Protein AF-A0A1Q3SVW5-F1 (afdb_monomer_lite)

Secondary structure (DSSP, 8-state):
-HHHHHHHHHHHHHHHHHHHHH-TTS-HHHHGGGGHHHHHHHSHHHHHHTTSHHHHHHHHHHHHHHHHHHHHHHHHHHHHHHSPP--------SS----------

Sequence (105 aa):
MLGILRVRWLITLLPRTIKYFISEKVPFYYKLILLIPIFWALTPVARITNIWPILGLLDEFTIILLTMALFTWLVGRHQLSKAPPVTAKVEIIEGEYYIKDKTSR

Radius of gyration: 25.04 Å; chains: 1; bounding box: 73×42×56 Å

Foldseek 3Di:
DVVVVLVVLCVVLVVVLVVLLPDPLHDPVLVVLQCVLVVVCVDVVLVVLCVVVVRSVVVSSVSNSVSSVVSSVVSVVVVVVPPDPCPPPPVPPPDDDDPPPPDDD

Structure (mmCIF, N/CA/C/O backbone):
data_AF-A0A1Q3SVW5-F1
#
_entry.id   AF-A0A1Q3SVW5-F1
#
loop_
_atom_site.group_PDB
_atom_site.id
_atom_site.type_symbol
_atom_site.label_atom_id
_atom_site.label_alt_id
_atom_site.label_comp_id
_atom_site.label_asym_id
_atom_site.label_entity_id
_atom_site.label_seq_id
_atom_site.pdbx_PDB_ins_code
_atom_site.Cartn_x
_atom_site.Cartn_y
_atom_site.Cartn_z
_atom_site.occupancy
_atom_site.B_iso_or_equiv
_atom_site.auth_seq_id
_atom_site.auth_comp_id
_atom_site.auth_asym_id
_atom_site.auth_atom_id
_atom_site.pdbx_PDB_model_num
ATOM 1 N N . MET A 1 1 ? 9.799 17.790 -13.374 1.00 60.91 1 MET A N 1
ATOM 2 C CA . MET A 1 1 ? 8.893 18.258 -12.292 1.00 60.91 1 MET A CA 1
ATOM 3 C C . MET A 1 1 ? 8.075 17.137 -11.642 1.00 60.91 1 MET A C 1
ATOM 5 O O . MET A 1 1 ? 7.904 17.180 -10.431 1.00 60.91 1 MET A O 1
ATOM 9 N N . LEU A 1 2 ? 7.621 16.116 -12.385 1.00 67.44 2 LEU A N 1
ATOM 10 C CA . LEU A 1 2 ? 6.798 15.021 -11.839 1.00 67.44 2 LEU A CA 1
ATOM 11 C C . LEU A 1 2 ? 7.465 14.239 -10.682 1.00 67.44 2 LEU A C 1
ATOM 13 O O . LEU A 1 2 ? 6.798 13.888 -9.715 1.00 67.44 2 LEU A O 1
ATOM 17 N N . GLY A 1 3 ? 8.784 14.012 -10.745 1.00 71.56 3 GLY A N 1
ATOM 18 C CA . GLY A 1 3 ? 9.529 13.280 -9.709 1.00 71.56 3 GLY A CA 1
ATOM 19 C C . GLY A 1 3 ? 9.493 13.943 -8.326 1.00 71.56 3 GLY A C 1
ATOM 20 O O . GLY A 1 3 ? 9.197 13.281 -7.340 1.00 71.56 3 GLY A O 1
ATOM 21 N N . ILE A 1 4 ? 9.698 15.263 -8.253 1.00 79.50 4 ILE A N 1
ATOM 22 C CA . ILE A 1 4 ? 9.718 16.021 -6.985 1.00 79.50 4 ILE A CA 1
ATOM 23 C C . ILE A 1 4 ? 8.356 15.954 -6.282 1.00 79.50 4 ILE A C 1
ATOM 25 O O . ILE A 1 4 ? 8.284 15.762 -5.067 1.00 79.50 4 ILE A O 1
ATOM 29 N N . LEU A 1 5 ? 7.265 16.058 -7.049 1.00 81.19 5 LEU A N 1
ATOM 30 C CA . LEU A 1 5 ? 5.912 15.939 -6.511 1.00 81.19 5 LEU A CA 1
ATOM 31 C C . LEU A 1 5 ? 5.689 14.547 -5.912 1.00 81.19 5 LEU A C 1
ATOM 33 O O . LEU A 1 5 ? 5.217 14.429 -4.784 1.00 81.19 5 LEU A O 1
ATOM 37 N N . ARG A 1 6 ? 6.085 13.495 -6.632 1.00 79.19 6 ARG A N 1
ATOM 38 C CA . ARG A 1 6 ? 5.939 12.111 -6.175 1.00 79.19 6 ARG A CA 1
ATOM 39 C C . ARG A 1 6 ? 6.765 11.826 -4.914 1.00 79.19 6 ARG A C 1
ATOM 41 O O . ARG A 1 6 ? 6.251 11.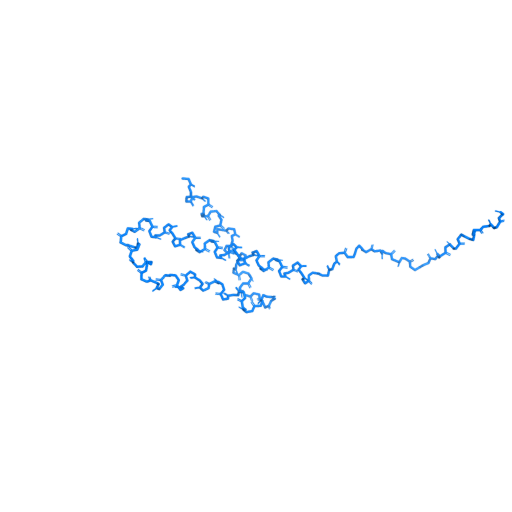197 -3.996 1.00 79.19 6 ARG A O 1
ATOM 48 N N . VAL A 1 7 ? 7.991 12.348 -4.812 1.00 82.75 7 VAL A N 1
ATOM 49 C CA . VAL A 1 7 ? 8.815 12.221 -3.592 1.00 82.75 7 VAL A CA 1
ATOM 50 C C . VAL A 1 7 ? 8.158 12.923 -2.402 1.00 82.75 7 VAL A C 1
ATOM 52 O O . VAL A 1 7 ? 8.074 12.353 -1.316 1.00 82.75 7 VAL A O 1
ATOM 55 N N . ARG A 1 8 ? 7.611 14.127 -2.595 1.00 86.12 8 ARG A N 1
ATOM 56 C CA . ARG A 1 8 ? 6.866 14.837 -1.543 1.00 86.12 8 ARG A CA 1
ATOM 57 C C . ARG A 1 8 ? 5.629 14.055 -1.081 1.00 86.12 8 ARG A C 1
ATOM 59 O O . ARG A 1 8 ? 5.338 13.998 0.115 1.00 86.12 8 ARG A O 1
ATOM 66 N N . TRP A 1 9 ? 4.908 13.435 -2.011 1.00 85.50 9 TRP A N 1
ATOM 67 C CA . TRP A 1 9 ? 3.793 12.545 -1.681 1.00 85.50 9 TRP A CA 1
ATOM 68 C C . TRP A 1 9 ? 4.255 11.301 -0.918 1.00 85.50 9 TRP A C 1
ATOM 70 O O . TRP A 1 9 ? 3.621 10.925 0.064 1.00 85.50 9 TRP A O 1
ATOM 80 N N . LEU A 1 10 ? 5.391 10.710 -1.290 1.00 84.69 10 LEU A N 1
ATOM 81 C CA . LEU A 1 10 ? 5.953 9.572 -0.566 1.00 84.69 10 LEU A CA 1
ATOM 82 C C . LEU A 1 10 ? 6.272 9.955 0.883 1.00 84.69 10 LEU A C 1
ATOM 84 O O . LEU A 1 10 ? 5.814 9.284 1.800 1.00 84.69 10 LEU A O 1
ATOM 88 N N . ILE A 1 11 ? 6.975 11.069 1.099 1.00 87.25 11 ILE A N 1
ATOM 89 C CA . ILE A 1 11 ? 7.360 11.542 2.440 1.00 87.25 11 ILE A CA 1
ATOM 90 C C . ILE A 1 11 ? 6.132 11.771 3.336 1.00 87.25 11 ILE A C 1
ATOM 92 O O . ILE A 1 11 ? 6.194 11.556 4.543 1.00 87.25 11 ILE A O 1
ATOM 96 N N . THR A 1 12 ? 5.001 12.180 2.760 1.00 87.25 12 THR A N 1
ATOM 97 C CA . THR A 1 12 ? 3.767 12.435 3.520 1.00 87.25 12 THR A CA 1
ATOM 98 C C . THR A 1 12 ? 2.926 11.179 3.753 1.00 87.25 12 THR A C 1
ATOM 100 O O . THR A 1 12 ? 2.336 11.032 4.827 1.00 87.25 12 THR A O 1
ATOM 103 N N . LEU A 1 13 ? 2.872 10.260 2.784 1.00 85.94 13 LEU A N 1
ATOM 104 C CA . LEU A 1 13 ? 2.096 9.022 2.882 1.00 85.94 13 LEU A CA 1
ATOM 105 C C . LEU A 1 13 ? 2.818 7.934 3.682 1.00 85.94 13 LEU A C 1
ATOM 107 O O . LEU A 1 13 ? 2.185 7.290 4.512 1.00 85.94 13 LEU A O 1
ATOM 111 N N . LEU A 1 14 ? 4.129 7.771 3.503 1.00 86.56 14 LEU A N 1
ATOM 112 C CA . LEU A 1 14 ? 4.946 6.742 4.155 1.00 86.56 14 LEU A CA 1
ATOM 113 C C . LEU A 1 14 ? 4.757 6.655 5.678 1.00 86.56 14 LEU A C 1
ATOM 115 O O . LEU A 1 14 ? 4.380 5.580 6.154 1.00 86.56 14 LEU A O 1
ATOM 119 N N . PRO A 1 15 ? 4.912 7.737 6.464 1.00 88.50 15 PRO A N 1
ATOM 120 C CA . PRO A 1 15 ? 4.727 7.654 7.910 1.00 88.50 15 PRO A CA 1
ATOM 121 C C . PRO A 1 15 ? 3.285 7.293 8.297 1.00 88.50 15 PRO A C 1
ATOM 123 O O . PRO A 1 15 ? 3.071 6.569 9.271 1.00 88.50 15 PRO A O 1
ATOM 126 N N . ARG A 1 16 ? 2.281 7.743 7.529 1.00 85.62 16 ARG A N 1
ATOM 127 C CA . ARG A 1 16 ? 0.869 7.393 7.768 1.00 85.62 16 ARG A CA 1
ATOM 128 C C . ARG A 1 16 ? 0.609 5.920 7.484 1.00 85.62 16 ARG A C 1
ATOM 130 O O . ARG A 1 16 ? -0.020 5.249 8.300 1.00 85.62 16 ARG A O 1
ATOM 137 N N . THR A 1 17 ? 1.120 5.412 6.366 1.00 85.88 17 THR A N 1
ATOM 138 C CA . THR A 1 17 ? 0.999 4.005 5.985 1.00 85.88 17 THR A CA 1
ATOM 139 C C . THR A 1 17 ? 1.642 3.101 7.032 1.00 85.88 17 THR A C 1
ATOM 141 O O . THR A 1 17 ? 0.986 2.169 7.485 1.00 85.88 17 THR A O 1
ATOM 144 N N . ILE A 1 18 ? 2.857 3.418 7.497 1.00 87.25 18 ILE A N 1
ATOM 145 C CA . ILE A 1 18 ? 3.543 2.658 8.557 1.00 87.25 18 ILE A CA 1
ATOM 146 C C . ILE A 1 18 ? 2.721 2.673 9.853 1.00 87.25 18 ILE A C 1
ATOM 148 O O . ILE A 1 18 ? 2.470 1.621 10.444 1.00 87.25 18 ILE A O 1
ATOM 152 N N . LYS A 1 19 ? 2.227 3.847 10.268 1.00 87.56 19 LYS A N 1
ATOM 153 C CA . LYS A 1 19 ? 1.385 3.981 11.466 1.00 87.56 19 LYS A CA 1
ATOM 154 C C . LYS A 1 19 ? 0.127 3.111 11.387 1.00 87.56 19 LYS A C 1
ATOM 156 O O . LYS A 1 19 ? -0.230 2.452 12.361 1.00 87.56 19 LYS A O 1
ATOM 161 N N . TYR A 1 20 ? -0.551 3.096 10.242 1.00 86.25 20 TYR A N 1
ATOM 162 C CA . TYR A 1 20 ? -1.747 2.277 10.030 1.00 86.25 20 TYR A CA 1
ATOM 163 C C . TYR A 1 20 ? -1.442 0.789 9.886 1.00 86.25 20 TYR A C 1
ATOM 165 O O . TYR A 1 20 ? -2.252 -0.038 10.299 1.00 86.25 20 TYR A O 1
ATOM 173 N N . PHE A 1 21 ? -0.278 0.440 9.348 1.00 84.62 21 PHE A N 1
ATOM 174 C CA . PHE A 1 21 ? 0.155 -0.944 9.234 1.00 84.62 21 PHE A CA 1
ATOM 175 C C . PHE A 1 21 ? 0.406 -1.579 10.607 1.00 84.62 21 PHE A C 1
ATOM 177 O O . PHE A 1 21 ? -0.049 -2.695 10.858 1.00 84.62 21 PHE A O 1
ATOM 184 N N . ILE A 1 22 ? 1.054 -0.845 11.516 1.00 86.56 22 ILE A N 1
ATOM 185 C CA . ILE A 1 22 ? 1.338 -1.306 12.885 1.00 86.56 22 ILE A CA 1
ATOM 186 C C . ILE A 1 22 ? 0.081 -1.248 13.767 1.00 86.56 22 ILE A C 1
ATOM 188 O O . ILE A 1 22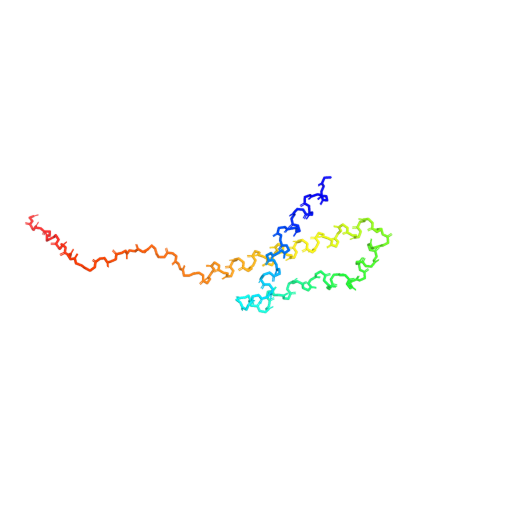 ? -0.057 -2.017 14.711 1.00 86.56 22 ILE A O 1
ATOM 192 N N . SER A 1 23 ? -0.877 -0.373 13.454 1.00 84.19 23 SER A N 1
ATOM 193 C CA . SER A 1 23 ? -2.093 -0.247 14.254 1.00 84.19 23 SER A CA 1
ATOM 194 C C . SER A 1 23 ? -2.976 -1.502 14.195 1.00 84.19 23 SER A C 1
ATOM 196 O O . SER A 1 23 ? -3.335 -1.994 13.121 1.00 84.19 23 SER A O 1
ATOM 198 N N . GLU A 1 24 ? -3.415 -1.960 15.368 1.00 80.75 24 GLU A N 1
ATOM 199 C CA . GLU A 1 24 ? -4.437 -3.007 15.527 1.00 80.75 24 GLU A CA 1
ATOM 200 C C . GLU A 1 24 ? -5.843 -2.524 15.139 1.00 80.75 24 GLU A C 1
ATOM 202 O O . GLU A 1 24 ? -6.729 -3.321 14.843 1.00 80.75 24 GLU A O 1
ATOM 207 N N . LYS A 1 25 ? -6.057 -1.201 15.066 1.00 79.69 25 LYS A N 1
ATOM 208 C CA . LYS A 1 25 ? -7.351 -0.612 14.681 1.00 79.69 25 LYS A CA 1
ATOM 209 C C . LYS A 1 25 ? -7.686 -0.822 13.203 1.00 79.69 25 LYS A C 1
ATOM 211 O O . LYS A 1 25 ? -8.834 -0.617 12.804 1.00 79.69 25 LYS A O 1
ATOM 216 N N . VAL A 1 26 ? -6.692 -1.173 12.386 1.00 81.88 26 VAL A N 1
ATOM 217 C CA . VAL A 1 26 ? -6.849 -1.384 10.948 1.00 81.88 26 VAL A CA 1
ATOM 218 C C . VAL A 1 26 ? -7.070 -2.871 10.673 1.00 81.88 26 VAL A C 1
ATOM 220 O O . VAL A 1 26 ? -6.180 -3.674 10.958 1.00 81.88 26 VAL A O 1
ATOM 223 N N . PRO A 1 27 ? -8.222 -3.247 10.091 1.00 83.12 27 PRO A N 1
ATOM 224 C CA . PRO A 1 27 ? -8.500 -4.630 9.733 1.00 83.12 27 PRO A CA 1
ATOM 225 C C . PRO A 1 27 ? -7.443 -5.234 8.807 1.00 83.12 27 PRO A C 1
ATOM 227 O O . PRO A 1 27 ? -6.948 -4.574 7.890 1.00 83.12 27 PRO A O 1
ATOM 230 N N . PHE A 1 28 ? -7.144 -6.517 9.016 1.00 85.06 28 PHE A N 1
ATOM 231 C CA . PHE A 1 28 ? -6.100 -7.239 8.285 1.00 85.06 28 PHE A CA 1
ATOM 232 C C . PHE A 1 28 ? -6.290 -7.195 6.761 1.00 85.06 28 PHE A C 1
ATOM 234 O O . PHE A 1 28 ? -5.332 -6.976 6.025 1.00 85.06 28 PHE A O 1
ATOM 241 N N . TYR A 1 29 ? -7.531 -7.302 6.281 1.00 83.62 29 TYR A N 1
ATOM 242 C CA . TYR A 1 29 ? -7.833 -7.308 4.849 1.00 83.62 29 TYR A CA 1
ATOM 243 C C . TYR A 1 29 ? -7.451 -6.002 4.131 1.00 83.62 29 TYR A C 1
ATOM 245 O O . TYR A 1 29 ? -7.102 -6.042 2.955 1.00 83.62 29 TYR A O 1
ATOM 253 N N . TYR A 1 30 ? -7.426 -4.851 4.815 1.00 82.75 30 TYR A N 1
ATOM 254 C CA . TYR A 1 30 ? -6.918 -3.613 4.210 1.00 82.75 30 TYR A CA 1
ATOM 255 C C . TYR A 1 30 ? -5.396 -3.625 4.059 1.00 82.75 30 TYR A C 1
ATOM 257 O O . TYR A 1 30 ? -4.873 -3.031 3.121 1.00 82.75 30 TYR A O 1
ATOM 265 N N . LYS A 1 31 ? -4.673 -4.313 4.950 1.00 86.00 31 LYS A N 1
ATOM 266 C CA . LYS A 1 31 ? -3.207 -4.418 4.878 1.00 86.00 31 LYS A CA 1
ATOM 267 C C . LYS A 1 31 ? -2.765 -5.223 3.651 1.00 86.00 31 LYS A C 1
ATOM 269 O O . LYS A 1 31 ? -1.712 -4.930 3.094 1.00 86.00 31 LYS A O 1
ATOM 274 N N . LEU A 1 32 ? -3.601 -6.152 3.172 1.00 87.56 32 LEU A N 1
ATOM 275 C CA . LEU A 1 32 ? -3.352 -6.926 1.948 1.00 87.56 32 LEU A CA 1
ATOM 276 C C . LEU A 1 32 ? -3.206 -6.046 0.697 1.00 87.56 32 LEU A C 1
ATOM 278 O O . LEU A 1 32 ? -2.505 -6.426 -0.234 1.00 87.56 32 LEU A O 1
ATOM 282 N N . ILE A 1 33 ? -3.797 -4.847 0.681 1.00 86.19 33 ILE A N 1
ATOM 283 C CA . ILE A 1 33 ? -3.675 -3.891 -0.434 1.00 86.19 33 ILE A CA 1
ATOM 284 C C . ILE A 1 33 ? -2.216 -3.470 -0.645 1.00 86.19 33 ILE A C 1
ATOM 286 O O . ILE A 1 33 ? -1.794 -3.236 -1.775 1.00 86.19 33 ILE A O 1
ATOM 290 N N . LEU A 1 34 ? -1.414 -3.431 0.421 1.00 86.25 34 LEU A N 1
ATOM 291 C CA . LEU A 1 34 ? 0.010 -3.104 0.326 1.00 86.25 34 LEU A CA 1
ATOM 292 C C . LEU A 1 34 ? 0.838 -4.220 -0.335 1.00 86.25 34 LEU A C 1
ATOM 294 O O . LEU A 1 34 ? 1.998 -3.989 -0.663 1.00 86.25 34 LEU A O 1
ATOM 298 N N . LEU A 1 35 ? 0.257 -5.401 -0.582 1.00 86.62 35 LEU A N 1
ATOM 299 C CA . LEU A 1 35 ? 0.899 -6.475 -1.347 1.00 86.62 35 LEU A CA 1
ATOM 300 C C . LEU A 1 35 ? 0.757 -6.292 -2.864 1.00 86.62 35 LEU A C 1
ATOM 302 O O . LEU A 1 35 ? 1.512 -6.903 -3.612 1.00 86.62 35 LEU A O 1
ATOM 306 N N . ILE A 1 36 ? -0.168 -5.451 -3.337 1.00 86.00 36 ILE A N 1
ATOM 307 C CA . ILE A 1 36 ? -0.367 -5.176 -4.771 1.00 86.00 36 ILE A CA 1
ATOM 308 C C . ILE A 1 36 ? 0.944 -4.807 -5.493 1.00 86.00 36 ILE A C 1
ATOM 310 O O . ILE A 1 36 ? 1.236 -5.445 -6.504 1.00 86.00 36 ILE A O 1
ATOM 314 N N . PRO A 1 37 ? 1.771 -3.854 -5.010 1.00 85.25 37 PRO A N 1
ATOM 315 C CA . PRO A 1 37 ? 3.034 -3.537 -5.677 1.00 85.25 37 PRO A CA 1
ATOM 316 C C . PRO A 1 37 ? 4.023 -4.714 -5.665 1.00 85.25 37 PRO A C 1
ATOM 318 O O . PRO A 1 37 ? 4.798 -4.867 -6.604 1.00 85.25 37 PRO A O 1
ATOM 321 N N . ILE A 1 38 ? 3.968 -5.582 -4.649 1.00 83.94 38 ILE A N 1
ATOM 322 C CA . ILE A 1 38 ? 4.814 -6.782 -4.561 1.00 83.94 38 ILE A CA 1
ATOM 323 C C . ILE A 1 38 ? 4.404 -7.794 -5.634 1.00 83.94 38 ILE A C 1
ATOM 325 O O . ILE A 1 38 ? 5.253 -8.300 -6.363 1.00 83.94 38 ILE A O 1
ATOM 329 N N . PHE A 1 39 ? 3.103 -8.055 -5.777 1.00 83.00 39 PHE A N 1
ATOM 330 C CA . PHE A 1 39 ? 2.595 -8.926 -6.836 1.00 83.00 39 PHE A CA 1
ATOM 331 C C . PHE A 1 39 ? 2.871 -8.354 -8.224 1.00 83.00 39 PHE A C 1
ATOM 333 O O . PHE A 1 39 ? 3.233 -9.109 -9.123 1.00 83.00 39 PHE A O 1
ATOM 340 N N . TRP A 1 40 ? 2.763 -7.033 -8.389 1.00 80.81 40 TRP A N 1
ATOM 341 C CA . TRP A 1 40 ? 3.087 -6.366 -9.646 1.00 80.81 40 TRP A CA 1
ATOM 342 C C . TRP A 1 40 ? 4.542 -6.594 -10.061 1.00 80.81 40 TRP A C 1
ATOM 344 O O . TRP A 1 40 ? 4.786 -7.010 -11.191 1.00 80.81 40 TRP A O 1
ATOM 354 N N . ALA A 1 41 ? 5.493 -6.428 -9.138 1.00 76.19 41 ALA A N 1
ATOM 355 C CA . ALA A 1 41 ? 6.917 -6.659 -9.395 1.00 76.19 41 ALA A CA 1
ATOM 356 C C . ALA A 1 41 ? 7.237 -8.107 -9.826 1.00 76.19 41 ALA A C 1
ATOM 358 O O . ALA A 1 41 ? 8.235 -8.359 -10.502 1.00 76.19 41 ALA A O 1
ATOM 359 N N . LEU A 1 42 ? 6.386 -9.072 -9.462 1.00 77.69 42 LEU A N 1
ATOM 360 C CA . LEU A 1 42 ? 6.533 -10.474 -9.863 1.00 77.69 42 LEU A CA 1
ATOM 361 C C . LEU A 1 42 ? 5.960 -10.771 -11.253 1.00 77.69 42 LEU A C 1
ATOM 363 O O . LEU A 1 42 ? 6.257 -11.831 -11.812 1.00 77.69 42 LEU A O 1
ATOM 367 N N . THR A 1 43 ? 5.166 -9.865 -11.828 1.00 77.81 43 THR A N 1
ATOM 368 C CA . THR A 1 43 ? 4.566 -10.085 -13.144 1.00 77.81 43 THR A CA 1
ATOM 369 C C . THR A 1 43 ? 5.615 -10.042 -14.260 1.00 77.81 43 THR A C 1
ATOM 371 O O . THR A 1 43 ? 6.558 -9.247 -14.219 1.00 77.81 43 THR A O 1
ATOM 374 N N . PRO A 1 44 ? 5.458 -10.867 -15.312 1.00 71.44 44 PRO A N 1
ATOM 375 C CA . PRO A 1 44 ? 6.349 -10.827 -16.469 1.00 71.44 44 PRO A CA 1
ATOM 376 C C . PRO A 1 44 ? 6.309 -9.468 -17.182 1.00 71.44 44 PRO A C 1
ATOM 378 O O . PRO A 1 44 ? 7.320 -9.048 -17.734 1.00 71.44 44 PRO A O 1
ATOM 381 N N . VAL A 1 45 ? 5.182 -8.749 -17.107 1.00 71.00 45 VAL A N 1
ATOM 382 C CA . VAL A 1 45 ? 5.033 -7.387 -17.639 1.00 71.00 45 VAL A CA 1
ATOM 383 C C . VAL A 1 45 ? 6.026 -6.433 -16.976 1.00 71.00 45 VAL A C 1
ATOM 385 O O . VAL A 1 45 ? 6.772 -5.771 -17.692 1.00 71.00 45 VAL A O 1
ATOM 388 N N . ALA A 1 46 ? 6.117 -6.443 -15.640 1.00 66.06 46 ALA A N 1
ATOM 389 C CA . ALA A 1 46 ? 7.081 -5.627 -14.899 1.00 66.06 46 ALA A CA 1
ATOM 390 C C . ALA A 1 46 ? 8.539 -5.943 -15.291 1.00 66.06 46 ALA A C 1
ATOM 392 O O . ALA A 1 46 ? 9.369 -5.047 -15.456 1.00 66.06 46 ALA A O 1
ATOM 393 N N . ARG A 1 47 ? 8.852 -7.226 -15.524 1.00 66.06 47 ARG A N 1
ATOM 394 C CA . ARG A 1 47 ? 10.189 -7.653 -15.974 1.00 66.06 47 ARG A CA 1
ATOM 395 C C . ARG A 1 47 ? 10.533 -7.145 -17.376 1.00 66.06 47 ARG A C 1
ATOM 397 O O . ARG A 1 47 ? 11.685 -6.800 -17.618 1.00 66.06 47 ARG A O 1
ATOM 404 N N . ILE A 1 48 ? 9.553 -7.079 -18.278 1.00 68.12 48 ILE A N 1
ATOM 405 C CA . ILE A 1 48 ? 9.734 -6.568 -19.645 1.00 68.12 48 ILE A CA 1
ATOM 406 C C . ILE A 1 48 ? 9.893 -5.045 -19.635 1.00 68.12 48 ILE A C 1
ATOM 408 O O . ILE A 1 48 ? 10.772 -4.516 -20.312 1.00 68.12 48 ILE A O 1
ATOM 412 N N . THR A 1 49 ? 9.107 -4.322 -18.836 1.00 64.31 49 THR A N 1
ATOM 413 C CA . THR A 1 49 ? 9.237 -2.859 -18.710 1.00 64.31 49 THR A CA 1
ATOM 414 C C . THR A 1 49 ? 10.578 -2.429 -18.113 1.00 64.31 49 THR A C 1
ATOM 416 O O . THR A 1 49 ? 11.073 -1.356 -18.451 1.00 64.31 49 THR A O 1
ATOM 419 N N . ASN A 1 50 ? 11.224 -3.287 -17.317 1.00 62.00 50 ASN A N 1
ATOM 420 C CA . ASN A 1 50 ? 12.564 -3.044 -16.773 1.00 62.00 50 ASN A CA 1
ATOM 421 C C . ASN A 1 50 ? 13.699 -3.127 -17.811 1.00 62.00 50 ASN A C 1
ATOM 423 O O . ASN A 1 50 ? 14.814 -2.695 -17.523 1.00 62.00 50 ASN A O 1
ATOM 427 N N . ILE A 1 51 ? 13.418 -3.577 -19.042 1.00 63.12 51 ILE A N 1
ATOM 428 C CA . ILE A 1 51 ? 14.337 -3.453 -20.190 1.00 63.12 51 ILE A CA 1
ATOM 429 C C . ILE A 1 51 ? 14.529 -1.973 -20.574 1.00 63.12 51 ILE A C 1
ATOM 431 O O . ILE A 1 51 ? 15.585 -1.595 -21.079 1.00 63.12 51 ILE A O 1
ATOM 435 N N . TRP A 1 52 ? 13.545 -1.116 -20.269 1.00 65.50 52 TRP A N 1
ATOM 436 C CA . TRP A 1 52 ? 13.656 0.343 -20.332 1.00 65.50 52 TRP A CA 1
ATOM 437 C C . TRP A 1 52 ? 13.724 0.910 -18.901 1.00 65.50 52 TRP A C 1
ATOM 439 O O . TRP A 1 52 ? 12.717 1.376 -18.360 1.00 65.50 52 TRP A O 1
ATOM 449 N N . PRO A 1 53 ? 14.904 0.882 -18.251 1.00 58.88 53 PRO A N 1
ATOM 450 C CA . PRO A 1 53 ? 15.035 1.018 -16.796 1.00 58.88 53 PRO A CA 1
ATOM 451 C C . PRO A 1 53 ? 14.468 2.329 -16.237 1.00 58.88 53 PRO A C 1
ATOM 453 O O . PRO A 1 53 ? 13.954 2.369 -15.123 1.00 58.88 53 PRO A O 1
ATOM 456 N N . ILE A 1 54 ? 14.500 3.407 -17.022 1.00 62.25 54 ILE A N 1
ATOM 457 C CA . ILE A 1 54 ? 13.974 4.715 -16.609 1.00 62.25 54 ILE A CA 1
ATOM 458 C C . ILE A 1 54 ? 12.437 4.723 -16.584 1.00 62.25 54 ILE A C 1
ATOM 460 O O . ILE A 1 54 ? 11.848 5.381 -15.730 1.00 62.25 54 ILE A O 1
ATOM 464 N N . LEU A 1 55 ? 11.779 4.002 -17.499 1.00 61.00 55 LEU A N 1
ATOM 465 C CA . LEU A 1 55 ? 10.316 3.931 -17.565 1.00 61.00 55 LEU A CA 1
ATOM 466 C C . LEU A 1 55 ? 9.760 2.904 -16.570 1.00 61.00 55 LEU A C 1
ATOM 468 O O . LEU A 1 55 ? 8.756 3.195 -15.923 1.00 61.00 55 LEU A O 1
ATOM 472 N N . GLY A 1 56 ? 10.445 1.768 -16.385 1.00 60.19 56 GLY A N 1
ATOM 473 C CA . GLY A 1 56 ? 10.067 0.737 -15.409 1.00 60.19 56 GLY A CA 1
ATOM 474 C C . GLY A 1 56 ? 10.042 1.257 -13.967 1.00 60.19 56 GLY A C 1
ATOM 475 O O . GLY A 1 56 ? 9.013 1.175 -13.297 1.00 60.19 56 GLY A O 1
ATOM 476 N N . LEU A 1 57 ? 11.112 1.933 -13.527 1.00 62.88 57 LEU A N 1
ATOM 477 C CA . LEU A 1 57 ? 11.190 2.533 -12.184 1.00 62.88 57 LEU A CA 1
ATOM 478 C C . LEU A 1 57 ? 10.112 3.602 -11.946 1.00 62.88 57 LEU A C 1
ATOM 480 O O . LEU A 1 57 ? 9.621 3.792 -10.829 1.00 62.88 57 LEU A O 1
ATOM 484 N N . LEU A 1 58 ? 9.753 4.338 -13.000 1.00 65.94 58 LEU A N 1
ATOM 485 C CA . LEU A 1 58 ? 8.773 5.413 -12.920 1.00 65.94 58 LEU A CA 1
ATOM 486 C C . LEU A 1 58 ? 7.347 4.869 -12.764 1.00 65.94 58 LEU A C 1
ATOM 488 O O . LEU A 1 58 ? 6.522 5.526 -12.116 1.00 65.94 58 LEU A O 1
ATOM 492 N N . ASP A 1 59 ? 7.069 3.696 -13.329 1.00 74.88 59 ASP A N 1
ATOM 493 C CA . ASP A 1 59 ? 5.790 2.997 -13.221 1.00 74.88 59 ASP A CA 1
ATOM 494 C C . ASP A 1 59 ? 5.644 2.317 -11.851 1.00 74.88 59 ASP A C 1
ATOM 496 O O . ASP A 1 59 ? 4.686 2.579 -11.120 1.00 74.88 59 ASP A O 1
ATOM 500 N N . GLU A 1 60 ? 6.671 1.587 -11.410 1.00 76.38 60 GLU A N 1
ATOM 501 C CA . GLU A 1 60 ? 6.716 0.934 -10.094 1.00 76.38 60 GLU A CA 1
ATOM 502 C C . GLU A 1 60 ? 6.492 1.933 -8.946 1.00 76.38 60 GLU A C 1
ATOM 504 O O . GLU A 1 60 ? 5.665 1.711 -8.054 1.00 76.38 60 GLU A O 1
ATOM 509 N N . PHE A 1 61 ? 7.154 3.095 -9.000 1.00 81.56 61 PHE A N 1
ATOM 510 C CA . PHE A 1 61 ? 6.975 4.145 -7.994 1.00 81.56 61 PHE A CA 1
ATOM 511 C C . PHE A 1 61 ? 5.555 4.727 -7.995 1.00 81.56 61 PHE A C 1
ATOM 513 O O . PHE A 1 61 ? 5.024 5.106 -6.948 1.00 81.56 61 PHE A O 1
ATOM 520 N N . THR A 1 62 ? 4.922 4.793 -9.169 1.00 83.81 62 THR A N 1
ATOM 521 C CA . THR A 1 62 ? 3.538 5.266 -9.300 1.00 83.81 62 THR A CA 1
ATOM 522 C C . THR A 1 62 ? 2.580 4.284 -8.642 1.00 83.81 62 THR A C 1
ATOM 524 O O . THR A 1 62 ? 1.716 4.702 -7.873 1.00 83.81 62 THR A O 1
ATOM 527 N N . ILE A 1 63 ? 2.770 2.988 -8.874 1.00 84.69 63 ILE A N 1
ATOM 528 C CA . ILE A 1 63 ? 1.936 1.922 -8.310 1.00 84.69 63 ILE A CA 1
ATOM 529 C C . ILE A 1 63 ? 2.043 1.898 -6.781 1.00 84.69 63 ILE A C 1
ATOM 531 O O . ILE A 1 63 ? 1.022 1.817 -6.092 1.00 84.69 63 ILE A O 1
ATOM 535 N N . ILE A 1 64 ? 3.251 2.047 -6.230 1.00 86.88 64 ILE A N 1
ATOM 536 C CA . ILE A 1 64 ? 3.465 2.142 -4.776 1.00 86.88 64 ILE A CA 1
ATOM 537 C C . ILE A 1 64 ? 2.717 3.350 -4.197 1.00 86.88 64 ILE A C 1
ATOM 539 O O . ILE A 1 64 ? 1.961 3.221 -3.235 1.00 86.88 64 ILE A O 1
ATOM 543 N N . LEU A 1 65 ? 2.864 4.528 -4.804 1.00 87.31 65 LEU A N 1
ATOM 544 C CA . LEU A 1 65 ? 2.172 5.736 -4.349 1.00 87.31 65 LEU A CA 1
ATOM 545 C C . LEU A 1 65 ? 0.650 5.588 -4.386 1.00 87.31 65 LEU A C 1
ATOM 547 O O . LEU A 1 65 ? -0.039 5.984 -3.443 1.00 87.31 65 LEU A O 1
ATOM 551 N N . LEU A 1 66 ? 0.129 5.011 -5.464 1.00 87.06 66 LEU A N 1
ATOM 552 C CA . LEU A 1 66 ? -1.304 4.863 -5.691 1.00 87.06 66 LEU A CA 1
ATOM 553 C C . LEU A 1 66 ? -1.916 3.864 -4.701 1.00 87.06 66 LEU A C 1
ATOM 555 O O . LEU A 1 66 ? -2.973 4.123 -4.126 1.00 87.06 66 LEU A O 1
ATOM 559 N N . THR A 1 67 ? -1.206 2.774 -4.412 1.00 88.50 67 THR A N 1
ATOM 560 C CA . THR A 1 67 ? -1.629 1.775 -3.419 1.00 88.50 67 THR A CA 1
ATOM 561 C C . THR A 1 67 ? -1.560 2.315 -1.991 1.00 88.50 67 THR A C 1
ATOM 563 O O . THR A 1 67 ? -2.505 2.117 -1.225 1.00 88.50 67 THR A O 1
ATOM 566 N N . MET A 1 68 ? -0.530 3.091 -1.639 1.00 87.38 68 MET A N 1
ATOM 567 C CA . MET A 1 68 ? -0.452 3.777 -0.340 1.00 87.38 68 MET A CA 1
ATOM 568 C C . MET A 1 68 ? -1.551 4.833 -0.162 1.00 87.38 68 MET A C 1
ATOM 570 O O . MET A 1 68 ? -2.140 4.939 0.921 1.00 87.38 68 MET A O 1
ATOM 574 N N . ALA A 1 69 ? -1.855 5.606 -1.209 1.00 86.75 69 ALA A N 1
ATOM 575 C CA . ALA A 1 69 ? -2.936 6.589 -1.196 1.00 86.75 69 ALA A CA 1
ATOM 576 C C . ALA A 1 69 ? -4.305 5.911 -1.028 1.00 86.75 69 ALA A C 1
ATOM 578 O O . ALA A 1 69 ? -5.084 6.308 -0.156 1.00 86.75 69 ALA A O 1
ATOM 579 N N . LEU A 1 70 ? -4.564 4.849 -1.798 1.00 88.06 70 LEU A N 1
ATOM 580 C CA . LEU A 1 70 ? -5.794 4.059 -1.721 1.00 88.06 70 LEU A CA 1
ATOM 581 C C . LEU A 1 70 ? -5.977 3.437 -0.332 1.00 88.06 70 LEU A C 1
ATOM 583 O O . LEU A 1 70 ? -7.050 3.549 0.261 1.00 88.06 70 LEU A O 1
ATOM 587 N N . PHE A 1 71 ? -4.920 2.833 0.212 1.00 87.88 71 PHE A N 1
ATOM 588 C CA . PHE A 1 71 ? -4.921 2.270 1.559 1.00 87.88 71 PHE A CA 1
ATOM 589 C C . PHE A 1 71 ? -5.257 3.330 2.616 1.00 87.88 71 PHE A C 1
ATOM 591 O O . PHE A 1 71 ? -6.160 3.136 3.428 1.00 87.88 71 PHE A O 1
ATOM 598 N N . THR A 1 72 ? -4.585 4.483 2.572 1.00 85.81 72 THR A N 1
ATOM 599 C CA . THR A 1 72 ? -4.815 5.599 3.507 1.00 85.81 72 THR A CA 1
ATOM 600 C C . THR A 1 72 ? -6.261 6.097 3.436 1.00 85.81 72 THR A C 1
ATOM 602 O O . THR A 1 72 ? -6.881 6.359 4.467 1.00 85.81 72 THR A O 1
ATOM 605 N N . TRP A 1 73 ? -6.821 6.191 2.230 1.00 86.50 73 TRP A N 1
ATOM 606 C CA . TRP A 1 73 ? -8.201 6.616 2.011 1.00 86.50 73 TRP A CA 1
ATOM 607 C C . TRP A 1 73 ? -9.226 5.604 2.544 1.00 86.50 73 TRP A C 1
ATOM 609 O O . TRP A 1 73 ? -10.161 5.994 3.246 1.00 86.50 73 TRP A O 1
ATOM 619 N N . LEU A 1 74 ? -9.028 4.307 2.281 1.00 86.56 74 LEU A N 1
ATOM 620 C CA . LEU A 1 74 ? -9.888 3.234 2.797 1.00 86.56 74 LEU A CA 1
ATOM 621 C C . LEU A 1 74 ? -9.869 3.177 4.326 1.00 86.56 74 LEU A C 1
ATOM 623 O O . LEU A 1 74 ? -10.926 3.108 4.956 1.00 86.56 74 LEU A O 1
ATOM 627 N N . VAL A 1 75 ? -8.680 3.267 4.927 1.00 85.31 75 VAL A N 1
ATOM 628 C CA . VAL A 1 75 ? -8.526 3.310 6.386 1.00 85.31 75 VAL A CA 1
ATOM 629 C C . VAL A 1 75 ? -9.212 4.545 6.969 1.00 85.31 75 VAL A C 1
ATOM 631 O O . VAL A 1 75 ? -9.911 4.429 7.975 1.00 85.31 75 VAL A O 1
ATOM 634 N N . GLY A 1 76 ? -9.072 5.709 6.328 1.00 82.94 76 GLY A N 1
ATOM 635 C CA . GLY A 1 76 ? -9.755 6.937 6.735 1.00 82.94 76 GLY A CA 1
ATOM 636 C C . GLY A 1 76 ? -11.278 6.797 6.715 1.00 82.94 76 GLY A C 1
ATOM 637 O O . GLY A 1 76 ? -11.933 7.121 7.703 1.00 82.94 76 GLY A O 1
ATOM 638 N N . ARG A 1 77 ? -11.851 6.238 5.641 1.00 83.38 77 ARG A N 1
ATOM 639 C CA . ARG A 1 77 ? -13.298 5.963 5.565 1.00 83.38 77 ARG A CA 1
ATOM 640 C C . ARG A 1 77 ? -13.768 4.993 6.643 1.00 83.38 77 ARG A C 1
ATOM 642 O O . ARG A 1 77 ? -14.807 5.224 7.253 1.0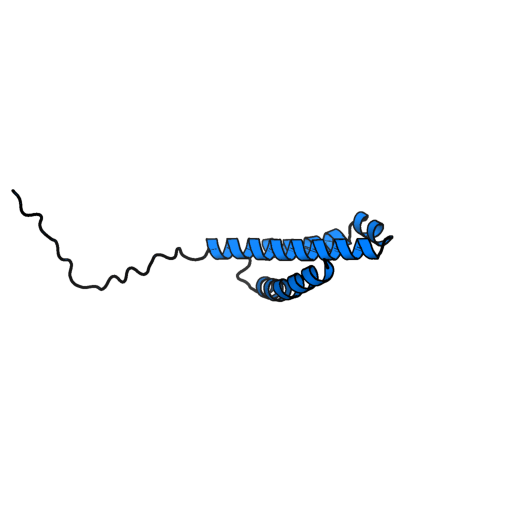0 83.38 77 ARG A O 1
ATOM 649 N N . HIS A 1 78 ? -12.998 3.942 6.906 1.00 81.62 78 HIS A N 1
ATOM 650 C CA . HIS A 1 78 ? -13.321 2.976 7.955 1.00 81.62 78 HIS A CA 1
ATOM 651 C C . HIS A 1 78 ? -13.317 3.613 9.348 1.00 81.62 78 HIS A C 1
ATOM 653 O O . HIS A 1 78 ? -14.209 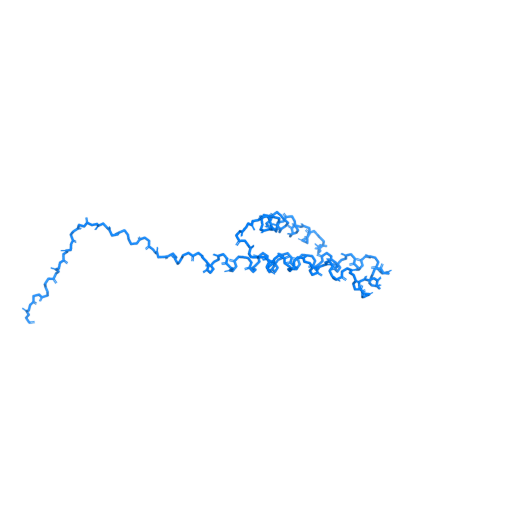3.362 10.155 1.00 81.62 78 HIS A O 1
ATOM 659 N N . GLN A 1 79 ? -12.338 4.476 9.627 1.00 79.19 79 GLN A N 1
ATOM 660 C CA . GLN A 1 79 ? -12.266 5.216 10.888 1.00 79.19 79 GLN A CA 1
ATOM 661 C C . GLN A 1 79 ? -13.411 6.222 11.032 1.00 79.19 79 GLN A C 1
ATOM 663 O O . GLN A 1 79 ? -13.970 6.322 12.117 1.00 79.19 79 GLN A O 1
ATOM 668 N N . LEU A 1 80 ? -13.801 6.910 9.953 1.00 75.12 80 LEU A N 1
ATOM 669 C CA . LEU A 1 80 ? -14.955 7.817 9.947 1.00 75.12 80 LEU A CA 1
ATOM 670 C C . LEU A 1 80 ? -16.276 7.073 10.169 1.00 75.12 80 LEU A C 1
ATOM 672 O O . LEU A 1 80 ? -17.120 7.550 10.913 1.00 75.12 80 LEU A O 1
ATOM 676 N N . SER A 1 81 ? -16.438 5.887 9.579 1.00 68.06 81 SER A N 1
ATOM 677 C CA . SER A 1 81 ? -17.636 5.062 9.777 1.00 68.06 81 SER A CA 1
ATOM 678 C C . SER A 1 81 ? -17.746 4.484 11.190 1.00 68.06 81 SER A C 1
ATOM 680 O O . SER A 1 81 ? -18.842 4.125 11.610 1.00 68.06 81 SER A O 1
ATOM 682 N N . LYS A 1 82 ? -16.620 4.343 11.902 1.00 66.75 82 LYS A N 1
ATOM 683 C CA . LYS A 1 82 ? -16.570 3.887 13.299 1.00 66.75 82 LYS A CA 1
ATOM 684 C C . LYS A 1 82 ? -16.509 5.029 14.308 1.00 66.75 82 LYS A C 1
ATOM 686 O O . LYS A 1 82 ? -16.628 4.771 15.505 1.00 66.75 82 LYS A O 1
ATOM 691 N N . ALA A 1 83 ? -16.277 6.259 13.858 1.00 62.22 83 ALA A N 1
ATOM 692 C CA . ALA A 1 83 ? -16.392 7.410 14.727 1.00 62.22 83 ALA A CA 1
ATOM 693 C C . ALA A 1 83 ? -17.862 7.495 15.158 1.00 62.22 83 ALA A C 1
ATOM 695 O O . ALA A 1 83 ? -18.740 7.409 14.293 1.00 62.22 83 ALA A O 1
ATOM 696 N N . PRO A 1 84 ? -18.156 7.619 16.465 1.00 55.69 84 PRO A N 1
ATOM 697 C CA . PRO A 1 84 ? -19.516 7.917 16.877 1.00 55.69 84 PRO A CA 1
ATOM 698 C C . PRO A 1 84 ? -19.961 9.169 16.112 1.00 55.69 84 PRO A C 1
ATOM 700 O O . PRO A 1 84 ? -19.123 10.055 15.882 1.00 55.69 84 PRO A O 1
ATOM 703 N N . PRO A 1 85 ? -21.234 9.253 15.679 1.00 54.22 85 PRO A N 1
ATOM 704 C CA . PRO A 1 85 ? -21.736 10.505 15.148 1.00 54.22 85 PRO A CA 1
ATOM 705 C C . PRO A 1 85 ? -21.357 11.583 16.157 1.00 54.22 85 PRO A C 1
ATOM 707 O O . PRO A 1 85 ? -21.459 11.369 17.367 1.00 54.22 85 PRO A O 1
ATOM 710 N N . VAL A 1 86 ? -20.868 12.720 15.671 1.00 56.88 86 VAL A N 1
ATOM 711 C CA . VAL A 1 86 ? -20.761 13.919 16.495 1.00 56.88 86 VAL A CA 1
ATOM 712 C C . VAL A 1 86 ? -22.203 14.339 16.784 1.00 56.88 86 VAL A C 1
ATOM 714 O O . VAL A 1 86 ? -22.726 15.278 16.196 1.00 56.88 86 VAL A O 1
ATOM 717 N N . THR A 1 87 ? -22.896 13.586 17.640 1.00 47.97 87 THR A N 1
ATOM 718 C CA . THR A 1 87 ? -23.988 14.106 18.435 1.00 47.97 87 THR A CA 1
ATOM 719 C C . THR A 1 87 ? -23.344 15.248 19.177 1.00 47.97 87 THR A C 1
ATOM 721 O O . THR A 1 87 ? -22.498 15.038 20.052 1.00 47.97 87 THR A O 1
ATOM 724 N N . ALA A 1 88 ? -23.667 16.455 18.717 1.00 49.47 88 ALA A N 1
ATOM 725 C CA . ALA A 1 88 ? -23.525 17.666 19.485 1.00 49.47 88 ALA A CA 1
ATOM 726 C C . ALA A 1 88 ? -23.750 17.297 20.950 1.00 49.47 88 ALA A C 1
ATOM 728 O O . ALA A 1 88 ? -24.758 16.662 21.273 1.00 49.47 88 ALA A O 1
ATOM 729 N N . LYS A 1 89 ? -22.778 17.608 21.809 1.00 46.34 89 LYS A N 1
ATOM 730 C CA . LYS A 1 89 ? -23.023 17.649 23.243 1.00 46.34 89 LYS A CA 1
ATOM 731 C C . LYS A 1 89 ? -24.186 18.623 23.434 1.00 46.34 89 LYS A C 1
ATOM 733 O O . LYS A 1 89 ? -23.975 19.825 23.516 1.00 46.34 89 LYS A O 1
ATOM 738 N N . VAL A 1 90 ? -25.414 18.118 23.416 1.00 51.69 90 VAL A N 1
ATOM 739 C CA . VAL A 1 90 ? -26.516 18.764 24.101 1.00 51.69 90 VAL A CA 1
ATOM 740 C C . VAL A 1 90 ? -26.144 18.538 25.551 1.00 51.69 90 VAL A C 1
ATOM 742 O O . VAL A 1 90 ? -26.283 17.434 26.073 1.00 51.69 90 VAL A O 1
ATOM 745 N N . GLU A 1 91 ? -25.501 19.539 26.141 1.00 43.97 91 GLU A N 1
ATOM 746 C CA . GLU A 1 91 ? -25.358 19.624 27.584 1.00 43.97 91 GLU A CA 1
ATOM 747 C C . GLU A 1 91 ? -26.779 19.671 28.141 1.00 43.97 91 GLU A C 1
ATOM 749 O O . GLU A 1 91 ? -27.425 20.714 28.184 1.00 43.97 91 GLU A O 1
ATOM 754 N N . ILE A 1 92 ? -27.307 18.496 28.478 1.00 52.88 92 ILE A N 1
ATOM 755 C CA . ILE A 1 92 ? -28.483 18.373 29.323 1.00 52.88 92 ILE A CA 1
ATOM 756 C C . ILE A 1 92 ? -27.982 18.760 30.709 1.00 52.88 92 ILE A C 1
ATOM 758 O O . ILE A 1 92 ? -27.470 17.936 31.462 1.00 52.88 92 ILE A O 1
ATOM 762 N N . ILE A 1 93 ? -28.040 20.057 30.991 1.00 55.53 93 ILE A N 1
ATOM 763 C CA . ILE A 1 93 ? -27.979 20.572 32.348 1.00 55.53 93 ILE A CA 1
ATOM 764 C C . ILE A 1 93 ? -29.276 20.084 33.000 1.00 55.53 93 ILE A C 1
ATOM 766 O O . ILE A 1 93 ? -30.368 20.511 32.629 1.00 55.53 93 ILE A O 1
ATOM 770 N N . GLU A 1 94 ? -29.165 19.103 33.894 1.00 45.12 94 GLU A N 1
ATOM 771 C CA . GLU A 1 94 ? -30.263 18.687 34.763 1.00 45.12 94 GLU A CA 1
ATOM 772 C C . GLU A 1 94 ? -30.705 19.889 35.602 1.00 45.12 94 GLU A C 1
ATOM 774 O O . GLU A 1 94 ? -30.007 20.310 36.521 1.00 45.12 94 GLU A O 1
ATOM 779 N N . GLY A 1 95 ? -31.866 20.449 35.278 1.00 50.62 95 GLY A N 1
ATOM 780 C CA . GLY A 1 95 ? -32.503 21.471 36.097 1.00 50.62 95 GLY A CA 1
ATOM 781 C C . GLY A 1 95 ? -33.315 22.448 35.263 1.00 50.62 95 GLY A C 1
ATOM 782 O O . GLY A 1 95 ? -32.766 23.181 34.456 1.00 50.62 95 GLY A O 1
ATOM 783 N N . GLU A 1 96 ? -34.618 22.479 35.531 1.00 43.12 96 GLU A N 1
ATOM 784 C CA . GLU A 1 96 ? -35.605 23.449 35.032 1.00 43.12 96 GLU A CA 1
ATOM 785 C C . GLU A 1 96 ? -36.195 23.173 33.639 1.00 43.12 96 GLU A C 1
ATOM 787 O O . GLU A 1 96 ? -35.915 23.825 32.634 1.00 43.12 96 GLU A O 1
ATOM 792 N N . TYR A 1 97 ? -37.153 22.243 33.609 1.00 45.31 97 TYR A N 1
ATOM 793 C CA . TYR A 1 97 ? -38.197 22.250 32.589 1.00 45.31 97 TYR A CA 1
ATOM 794 C C . TYR A 1 97 ? -39.177 23.395 32.884 1.00 45.31 97 TYR A C 1
ATOM 796 O O . TYR A 1 97 ? -39.998 23.286 33.793 1.00 45.31 97 TYR A O 1
ATOM 804 N N . TYR A 1 98 ? -39.155 24.467 32.088 1.00 44.72 98 TYR A N 1
ATOM 805 C CA . TYR A 1 98 ? -40.314 25.358 31.978 1.00 44.72 98 TYR A CA 1
ATOM 806 C C . TYR A 1 98 ? -41.286 24.766 30.957 1.00 44.72 98 TYR A C 1
ATOM 808 O O . TYR A 1 98 ? -41.131 24.942 29.746 1.00 44.72 98 TYR A O 1
ATOM 816 N N . ILE A 1 99 ? -42.312 24.067 31.446 1.00 57.59 99 ILE A N 1
ATOM 817 C CA . ILE A 1 99 ? -43.514 23.803 30.654 1.00 57.59 99 ILE A CA 1
ATOM 818 C C . ILE A 1 99 ? -44.231 25.145 30.532 1.00 57.59 99 ILE A C 1
ATOM 820 O O . ILE A 1 99 ? -44.831 25.641 31.484 1.00 57.59 99 ILE A O 1
ATOM 824 N N . LYS A 1 100 ? -44.125 25.782 29.365 1.00 53.59 100 LYS A N 1
ATOM 825 C CA . LYS A 1 100 ? -44.959 26.938 29.051 1.00 53.59 100 LYS A CA 1
ATOM 826 C C . LYS A 1 100 ? -46.336 26.398 28.683 1.00 53.59 100 LYS A C 1
ATOM 828 O O . LYS A 1 100 ? -46.571 26.058 27.523 1.00 53.59 100 LYS A O 1
ATOM 833 N N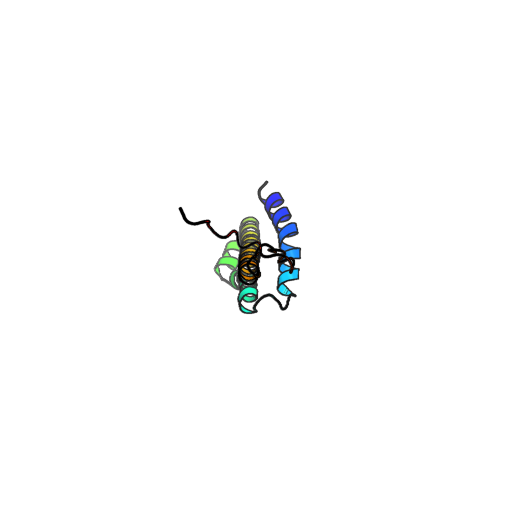 . ASP A 1 101 ? -47.212 26.282 29.678 1.00 51.62 101 ASP A N 1
ATOM 834 C CA . ASP A 1 101 ? -48.617 25.976 29.441 1.00 51.62 101 ASP A CA 1
ATOM 835 C C . ASP A 1 101 ? -49.162 26.975 28.422 1.00 51.62 101 ASP A C 1
ATOM 837 O O . ASP A 1 101 ? -49.110 28.198 28.589 1.00 51.62 101 ASP A O 1
ATOM 841 N N . LYS A 1 102 ? -49.628 26.435 27.298 1.00 49.00 102 LYS A N 1
ATOM 842 C CA . LYS A 1 102 ? -50.290 27.204 26.257 1.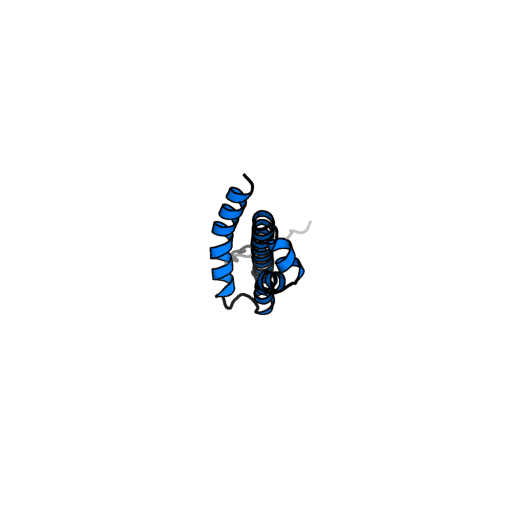00 49.00 102 LYS A CA 1
ATOM 843 C C . LYS A 1 102 ? -51.660 27.580 26.815 1.00 49.00 102 LYS A C 1
ATOM 845 O O . LYS A 1 102 ? -52.597 26.791 26.739 1.00 49.00 102 LYS A O 1
ATOM 850 N N . THR A 1 103 ? -51.747 28.758 27.429 1.00 45.62 103 THR A N 1
ATOM 851 C CA . THR A 1 103 ? -52.998 29.317 27.943 1.00 45.62 103 THR A CA 1
ATOM 852 C C . THR A 1 103 ? -54.060 29.280 26.852 1.00 45.62 103 THR A C 1
ATOM 854 O O . THR A 1 103 ? -53.909 29.886 25.792 1.00 45.62 103 THR A O 1
ATOM 857 N N . SER A 1 104 ? -55.120 28.530 27.140 1.00 49.00 104 SER A N 1
ATOM 858 C CA . SER A 1 104 ? -56.355 28.452 26.375 1.00 49.00 104 SER A CA 1
ATOM 859 C C . SER A 1 104 ? -56.937 29.847 26.139 1.00 49.00 104 SER A C 1
ATOM 861 O O . SER A 1 104 ? -57.175 30.576 27.104 1.00 49.00 104 SER A O 1
ATOM 863 N N . ARG A 1 105 ? -57.213 30.185 24.878 1.00 42.78 105 ARG A N 1
ATOM 864 C CA . ARG A 1 105 ? -58.297 31.077 24.448 1.00 42.78 105 ARG A CA 1
ATOM 865 C C . ARG A 1 105 ? -58.584 30.867 22.970 1.00 42.78 105 ARG A C 1
ATOM 867 O O . ARG A 1 105 ? -57.603 30.772 22.201 1.00 42.78 105 ARG A O 1
#

pLDDT: mean 73.03, std 14.59, range [42.78, 88.5]